Protein AF-A0AAJ1QND1-F1 (afdb_monomer_lite)

pLDDT: mean 88.72, std 10.57, range [52.81, 96.88]

Secondary structure (DSSP, 8-state):
-HHHHHHHHHHHHHHHHHHHHHHHHHHHHHHHHHHHHHHHTT-EEEEEETTEEEEEETTS-EEEEES----

Radius of gyration: 19.08 Å; chains: 1; bounding box: 33×48×38 Å

Structure (mmCIF, N/CA/C/O backbone):
data_AF-A0AAJ1QND1-F1
#
_entry.id   AF-A0AAJ1QND1-F1
#
loop_
_atom_site.group_PDB
_atom_site.id
_atom_site.type_symbol
_atom_site.label_atom_id
_atom_site.label_alt_id
_atom_site.label_comp_id
_atom_site.label_asym_id
_atom_site.label_entity_id
_atom_site.label_seq_id
_atom_site.pdbx_PDB_ins_code
_atom_site.Cartn_x
_atom_site.Cartn_y
_atom_site.Cartn_z
_atom_site.occupancy
_atom_site.B_iso_or_equiv
_atom_site.auth_seq_id
_atom_site.auth_comp_id
_atom_site.auth_asym_id
_atom_site.auth_atom_id
_atom_site.pdbx_PDB_model_num
ATOM 1 N N . MET A 1 1 ? -17.238 32.241 21.740 1.00 62.38 1 MET A N 1
ATOM 2 C CA . MET A 1 1 ? -17.012 30.865 22.243 1.00 62.38 1 MET A CA 1
ATOM 3 C C . MET A 1 1 ? -17.464 29.785 21.251 1.00 62.38 1 MET A C 1
ATOM 5 O O . MET A 1 1 ? -16.683 28.889 20.969 1.00 62.38 1 MET A O 1
ATOM 9 N N . VAL A 1 2 ? -18.666 29.870 20.654 1.00 65.12 2 VAL A N 1
ATOM 10 C CA . VAL A 1 2 ? -19.146 28.893 19.642 1.00 65.12 2 VAL A CA 1
ATOM 11 C C . VAL A 1 2 ? -18.276 28.857 18.371 1.00 65.12 2 VAL A C 1
ATOM 13 O O . VAL A 1 2 ? -18.003 27.779 17.846 1.00 65.12 2 VAL A O 1
ATOM 16 N N . ASP A 1 3 ? -17.784 30.006 17.899 1.00 78.81 3 ASP A N 1
ATOM 17 C CA . ASP A 1 3 ? -16.955 30.071 16.682 1.00 78.81 3 ASP A CA 1
ATOM 18 C C . ASP A 1 3 ? -15.546 29.498 16.860 1.00 78.81 3 ASP A C 1
ATOM 20 O O . ASP A 1 3 ? -14.972 28.936 15.928 1.00 78.81 3 ASP A O 1
ATOM 24 N N . GLU A 1 4 ? -15.006 29.566 18.074 1.00 85.56 4 GLU A N 1
ATOM 25 C CA . GLU A 1 4 ? -13.702 28.995 18.405 1.00 85.56 4 GLU A CA 1
ATOM 26 C C . GLU A 1 4 ? -13.756 27.464 18.414 1.00 85.56 4 GLU A C 1
ATOM 28 O O . GLU A 1 4 ? -12.920 26.807 17.796 1.00 85.56 4 GLU A O 1
ATOM 33 N N . ILE A 1 5 ? -14.818 26.887 18.987 1.00 91.31 5 ILE A N 1
ATOM 34 C CA . ILE A 1 5 ? -15.059 25.437 18.963 1.00 91.31 5 ILE A CA 1
ATOM 35 C C . ILE A 1 5 ? -15.216 24.935 17.519 1.00 91.31 5 ILE A C 1
ATOM 37 O O . ILE A 1 5 ? -14.610 23.926 17.149 1.00 91.31 5 ILE A O 1
ATOM 41 N N . LYS A 1 6 ? -15.971 25.654 16.676 1.00 91.81 6 LYS A N 1
ATOM 42 C CA . LYS A 1 6 ? -16.116 25.322 15.246 1.00 91.81 6 LYS A CA 1
ATOM 43 C C . LYS A 1 6 ? -14.776 25.382 14.508 1.00 91.81 6 LYS A C 1
ATOM 45 O O . LYS A 1 6 ? -14.478 24.493 13.707 1.00 91.81 6 LYS A O 1
ATOM 50 N N . ARG A 1 7 ? -13.948 26.392 14.792 1.00 90.44 7 ARG A N 1
ATOM 51 C CA . ARG A 1 7 ? -12.610 26.536 14.200 1.00 90.44 7 ARG A CA 1
ATOM 52 C C . ARG A 1 7 ? -11.692 25.379 14.592 1.00 90.44 7 ARG A C 1
ATOM 54 O O . ARG A 1 7 ? -11.004 24.838 13.727 1.00 90.44 7 ARG A O 1
ATOM 61 N N . GLU A 1 8 ? -11.709 24.962 15.853 1.00 93.31 8 GLU A N 1
ATOM 62 C CA . GLU A 1 8 ? -10.910 23.826 16.326 1.00 93.31 8 GLU A CA 1
ATOM 63 C C . GLU A 1 8 ? -11.382 22.488 15.738 1.00 93.31 8 GLU A C 1
ATOM 65 O O . GLU A 1 8 ? -10.561 21.663 15.327 1.00 93.31 8 GLU A O 1
ATOM 70 N N . GLN A 1 9 ? -12.695 22.280 15.601 1.00 94.50 9 GLN A N 1
ATOM 71 C CA . GLN A 1 9 ? -13.242 21.110 14.902 1.00 94.50 9 GLN A CA 1
ATOM 72 C C . GLN A 1 9 ? -12.827 21.076 13.425 1.00 94.50 9 GLN A C 1
ATOM 74 O O . GLN A 1 9 ? -12.428 20.025 12.918 1.00 94.50 9 GLN A O 1
ATOM 79 N N . TRP A 1 10 ? -12.864 22.224 12.742 1.00 94.44 10 TRP A N 1
ATOM 80 C CA . TRP A 1 10 ? -12.414 22.330 11.356 1.00 94.44 10 TRP A CA 1
ATOM 81 C C . TRP A 1 10 ? -10.924 21.999 11.215 1.00 94.44 10 TRP A C 1
ATOM 83 O O . TRP A 1 10 ? -10.566 21.169 10.379 1.00 94.44 10 TRP A O 1
ATOM 93 N N . LYS A 1 11 ? -10.062 22.559 12.076 1.00 94.12 11 LYS A N 1
ATOM 94 C CA . LYS A 1 11 ? -8.621 22.250 12.078 1.00 94.12 11 LYS A CA 1
ATOM 95 C C . LYS A 1 11 ? -8.362 20.757 12.267 1.00 94.12 11 LYS A C 1
ATOM 97 O O . LYS A 1 11 ? -7.578 20.179 11.516 1.00 94.12 11 LYS A O 1
ATOM 102 N N . LYS A 1 12 ? -9.045 20.116 13.224 1.00 96.19 12 LYS A N 1
ATOM 103 C CA . LYS A 1 12 ? -8.934 18.664 13.449 1.00 96.19 12 LYS A CA 1
ATOM 104 C C . LYS A 1 12 ? -9.285 17.871 12.192 1.00 96.19 12 LYS A C 1
ATOM 106 O O . LYS A 1 12 ? -8.519 16.992 11.808 1.00 96.19 12 LYS A O 1
ATOM 111 N N . LYS A 1 13 ? -10.380 18.229 11.514 1.00 96.25 13 LYS A N 1
ATOM 112 C CA . LYS A 1 13 ? -10.810 17.577 10.268 1.00 96.25 13 LYS A CA 1
ATOM 113 C C . LYS A 1 13 ? -9.797 17.756 9.133 1.00 96.25 13 LYS A C 1
ATOM 115 O O . LYS A 1 13 ? -9.513 16.805 8.412 1.00 96.25 13 LYS A O 1
ATOM 120 N N . VAL A 1 14 ? -9.225 18.952 8.986 1.00 95.50 14 VAL A N 1
ATOM 121 C CA . VAL A 1 14 ? -8.177 19.220 7.987 1.00 95.50 14 VAL A CA 1
ATOM 122 C C . VAL A 1 14 ? -6.936 18.373 8.264 1.00 95.50 14 VAL A C 1
ATOM 124 O O . VAL A 1 14 ? -6.440 17.706 7.360 1.00 95.50 14 VAL A O 1
ATOM 127 N N . ILE A 1 15 ? -6.469 18.344 9.514 1.00 95.75 15 ILE A N 1
ATOM 128 C CA . ILE A 1 15 ? -5.308 17.538 9.915 1.00 95.75 15 ILE A CA 1
ATOM 129 C C . ILE A 1 15 ? -5.572 16.047 9.677 1.00 95.75 15 ILE A C 1
ATOM 131 O O . ILE A 1 15 ? -4.697 15.343 9.179 1.00 95.75 15 ILE A O 1
ATOM 135 N N . GLU A 1 16 ? -6.766 15.553 10.003 1.00 96.88 16 GLU A N 1
ATOM 136 C CA . GLU A 1 16 ? -7.137 14.159 9.754 1.00 96.88 16 GLU A CA 1
ATOM 137 C C . GLU A 1 16 ? -7.121 13.824 8.256 1.00 96.88 16 GLU A C 1
ATOM 139 O O . GLU A 1 16 ? -6.560 12.801 7.862 1.00 96.88 16 GLU A O 1
ATOM 144 N N . ASN A 1 17 ? -7.660 14.705 7.411 1.00 96.44 17 ASN A N 1
ATOM 145 C CA . ASN A 1 17 ? -7.623 14.530 5.961 1.00 96.44 17 ASN A CA 1
ATOM 146 C C . ASN A 1 17 ? -6.186 14.510 5.427 1.00 96.44 17 ASN A C 1
ATOM 148 O O . ASN A 1 17 ? -5.840 13.617 4.658 1.00 96.44 17 ASN A O 1
ATOM 152 N N . LEU A 1 18 ? -5.330 15.431 5.881 1.00 96.31 18 LEU A N 1
ATOM 153 C CA . LEU A 1 18 ? -3.915 15.455 5.497 1.00 96.31 18 LEU A CA 1
ATOM 154 C C . LEU A 1 18 ? -3.196 14.162 5.901 1.00 96.31 18 LEU A C 1
ATOM 156 O O . LEU A 1 18 ? -2.435 13.611 5.109 1.00 96.31 18 LEU A O 1
ATOM 160 N N . LYS A 1 19 ? -3.476 13.632 7.099 1.00 96.31 19 LYS A N 1
ATOM 161 C CA . LYS A 1 19 ? -2.937 12.337 7.545 1.00 96.31 19 LYS A CA 1
ATOM 162 C C . LYS A 1 19 ? -3.412 11.190 6.654 1.00 96.31 19 LYS A C 1
ATOM 164 O O . LYS A 1 19 ? -2.601 10.353 6.269 1.00 96.31 19 LYS A O 1
ATOM 169 N N . ARG A 1 20 ? -4.702 11.150 6.301 1.00 95.88 20 ARG A N 1
ATOM 170 C CA . ARG A 1 20 ? -5.256 10.124 5.400 1.00 95.88 20 ARG A CA 1
ATOM 171 C C . ARG A 1 20 ? -4.594 10.167 4.022 1.00 95.88 20 ARG A C 1
ATOM 173 O O . ARG A 1 20 ? -4.228 9.115 3.506 1.00 95.88 20 ARG A O 1
ATOM 180 N N . GLU A 1 21 ? -4.402 11.353 3.451 1.00 96.50 21 GLU A N 1
ATOM 181 C CA . GLU A 1 21 ? -3.720 11.512 2.159 1.00 96.50 21 GLU A CA 1
ATOM 182 C C . GLU A 1 21 ? -2.240 11.117 2.234 1.00 96.50 21 GLU A C 1
ATOM 184 O O . GLU A 1 21 ? -1.754 10.389 1.369 1.00 96.50 21 GLU A O 1
ATOM 189 N N . ALA A 1 22 ? -1.536 11.491 3.306 1.00 96.06 22 ALA A N 1
ATOM 190 C CA . ALA A 1 22 ? -0.154 11.063 3.520 1.00 96.06 22 ALA A CA 1
ATOM 191 C C . ALA A 1 22 ? -0.030 9.530 3.576 1.00 96.06 22 ALA A C 1
ATOM 193 O O . ALA A 1 22 ? 0.838 8.956 2.919 1.00 96.06 22 ALA A O 1
ATOM 194 N N . VAL A 1 23 ? -0.934 8.855 4.293 1.00 95.88 23 VAL A N 1
ATOM 195 C CA . VAL A 1 23 ? -0.964 7.385 4.359 1.00 95.88 23 VAL A CA 1
ATOM 196 C C . VAL A 1 23 ? -1.236 6.770 2.982 1.00 95.88 23 VAL A C 1
ATOM 198 O O . VAL A 1 23 ? -0.543 5.829 2.596 1.00 95.88 23 VAL A O 1
ATOM 201 N N . LYS A 1 24 ? -2.185 7.310 2.203 1.00 95.31 24 LYS A N 1
ATOM 202 C CA . LYS A 1 24 ? -2.447 6.842 0.829 1.00 95.31 24 LYS A CA 1
ATOM 203 C C . LYS A 1 24 ? -1.211 6.962 -0.064 1.00 95.31 24 LYS A C 1
ATOM 205 O O . LYS A 1 24 ? -0.898 6.015 -0.783 1.00 95.31 24 LYS A O 1
ATOM 210 N N . ASN A 1 25 ? -0.494 8.082 0.016 1.00 95.81 25 ASN A N 1
ATOM 211 C CA . ASN A 1 25 ? 0.722 8.305 -0.767 1.00 95.81 25 ASN A CA 1
ATOM 212 C C . ASN A 1 25 ? 1.828 7.312 -0.394 1.00 95.81 25 ASN A C 1
ATOM 214 O O . ASN A 1 25 ? 2.447 6.727 -1.281 1.00 95.81 25 ASN A O 1
ATOM 218 N N . ILE A 1 26 ? 2.032 7.060 0.903 1.00 96.31 26 ILE A N 1
ATOM 219 C CA . ILE A 1 26 ? 3.004 6.063 1.374 1.00 96.31 26 ILE A CA 1
ATOM 220 C C . ILE A 1 26 ? 2.646 4.670 0.846 1.00 96.31 26 ILE A C 1
ATOM 222 O O . ILE A 1 26 ? 3.520 3.973 0.331 1.00 96.31 26 ILE A O 1
ATOM 226 N N . ILE A 1 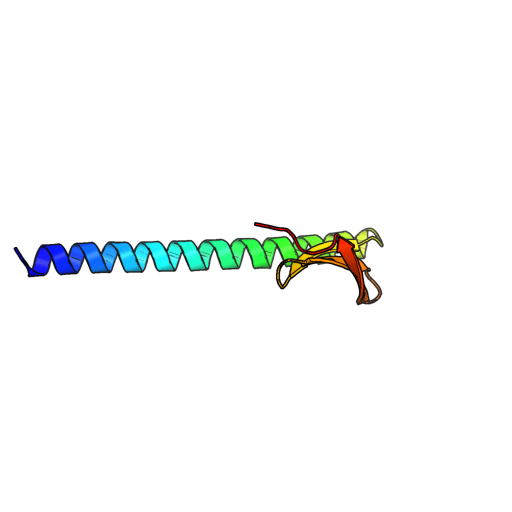27 ? 1.371 4.269 0.924 1.00 93.44 27 ILE A N 1
ATOM 227 C CA . ILE A 1 27 ? 0.903 2.973 0.408 1.00 93.44 27 ILE A CA 1
ATOM 228 C C . ILE A 1 27 ? 1.152 2.859 -1.103 1.00 93.44 27 ILE A C 1
ATOM 230 O O . ILE A 1 27 ? 1.625 1.818 -1.559 1.00 93.44 27 ILE A O 1
ATOM 234 N N . ALA A 1 28 ? 0.866 3.914 -1.873 1.00 93.75 28 ALA A N 1
ATOM 235 C CA . ALA A 1 28 ? 1.076 3.927 -3.319 1.00 93.75 28 ALA A CA 1
ATOM 236 C C . ALA A 1 28 ? 2.560 3.763 -3.682 1.00 93.75 28 ALA A C 1
ATOM 238 O O . ALA A 1 28 ? 2.909 2.825 -4.399 1.00 93.75 28 ALA A O 1
ATOM 239 N N . ILE A 1 29 ? 3.432 4.598 -3.107 1.00 96.75 29 ILE A N 1
ATOM 240 C CA . ILE A 1 29 ? 4.882 4.565 -3.355 1.00 96.75 29 ILE A CA 1
ATOM 241 C C . ILE A 1 29 ? 5.470 3.210 -2.945 1.00 96.75 29 ILE A C 1
ATOM 243 O O . ILE A 1 29 ? 6.217 2.596 -3.705 1.00 96.75 29 ILE A O 1
ATOM 247 N N . THR A 1 30 ? 5.091 2.700 -1.770 1.00 95.75 30 THR A N 1
ATOM 248 C CA . THR A 1 30 ? 5.551 1.390 -1.280 1.00 95.75 30 THR A CA 1
ATOM 249 C C . THR A 1 30 ? 5.105 0.264 -2.213 1.00 95.75 30 THR A C 1
ATOM 251 O O . THR A 1 30 ? 5.885 -0.635 -2.528 1.00 95.75 30 THR A O 1
ATOM 254 N N . GLY A 1 31 ? 3.860 0.318 -2.692 1.00 93.19 31 GLY A N 1
ATOM 255 C CA . GLY A 1 31 ? 3.328 -0.647 -3.650 1.00 93.19 31 GLY A CA 1
ATOM 256 C C . GLY A 1 31 ? 4.056 -0.617 -4.994 1.00 93.19 31 GLY A C 1
ATOM 257 O O . GLY A 1 31 ? 4.296 -1.676 -5.573 1.00 93.19 31 GLY A O 1
ATOM 258 N N . ASP A 1 32 ? 4.431 0.563 -5.482 1.00 94.06 32 ASP A N 1
ATOM 259 C CA . ASP A 1 32 ? 5.188 0.711 -6.727 1.00 94.06 32 ASP A CA 1
ATOM 260 C C . ASP A 1 32 ? 6.616 0.181 -6.595 1.00 94.06 32 ASP A C 1
ATOM 262 O O . ASP A 1 32 ? 7.057 -0.595 -7.446 1.00 94.06 32 ASP A O 1
ATOM 266 N N . LEU A 1 33 ? 7.298 0.490 -5.491 1.00 95.31 33 LEU A N 1
ATOM 267 C CA . LEU A 1 33 ? 8.618 -0.067 -5.190 1.00 95.31 33 LEU A CA 1
ATOM 268 C C . LEU A 1 33 ? 8.578 -1.598 -5.100 1.00 95.31 33 LEU A C 1
ATOM 270 O O . LEU A 1 33 ? 9.401 -2.269 -5.718 1.00 95.31 33 LEU A O 1
ATOM 274 N N . ALA A 1 34 ? 7.573 -2.165 -4.425 1.00 93.50 34 ALA A N 1
ATOM 275 C CA . ALA A 1 34 ? 7.409 -3.615 -4.327 1.00 93.50 34 ALA A CA 1
ATOM 276 C C . ALA A 1 34 ? 7.155 -4.287 -5.691 1.00 93.50 34 ALA A C 1
ATOM 278 O O . ALA A 1 34 ? 7.549 -5.435 -5.903 1.00 93.50 34 ALA A O 1
ATOM 279 N N . ARG A 1 35 ? 6.497 -3.598 -6.634 1.00 92.50 35 ARG A N 1
ATOM 280 C CA . ARG A 1 35 ? 6.301 -4.099 -8.007 1.00 92.50 35 ARG A CA 1
ATOM 281 C C . ARG A 1 35 ? 7.592 -4.048 -8.815 1.00 92.50 35 ARG A C 1
ATOM 283 O O . ARG A 1 35 ? 7.856 -4.978 -9.576 1.00 92.50 35 ARG A O 1
ATOM 290 N N . LEU A 1 36 ? 8.363 -2.971 -8.674 1.00 93.81 36 LEU A N 1
ATOM 291 C CA . LEU A 1 36 ? 9.656 -2.819 -9.338 1.00 93.81 36 LEU A CA 1
ATOM 292 C C . LEU A 1 36 ? 10.636 -3.889 -8.860 1.00 93.81 36 LEU A C 1
ATOM 294 O O . LEU A 1 36 ? 11.195 -4.602 -9.692 1.00 93.81 36 LEU A O 1
ATOM 298 N N . ASP A 1 37 ? 10.762 -4.065 -7.546 1.00 92.81 37 ASP A N 1
ATOM 299 C CA . ASP A 1 37 ? 11.621 -5.089 -6.951 1.00 92.81 37 ASP A CA 1
ATOM 300 C C . ASP A 1 37 ? 11.203 -6.501 -7.389 1.00 92.81 37 ASP A C 1
ATOM 302 O O . ASP A 1 37 ? 12.025 -7.284 -7.869 1.00 92.81 37 ASP A O 1
ATOM 306 N N . ALA A 1 38 ? 9.896 -6.795 -7.372 1.00 92.88 38 ALA A N 1
ATOM 307 C CA . ALA A 1 38 ? 9.393 -8.080 -7.844 1.00 92.88 38 ALA A CA 1
ATOM 308 C C . ALA A 1 38 ? 9.718 -8.342 -9.325 1.00 92.88 38 ALA A C 1
ATOM 310 O O . ALA A 1 38 ? 9.969 -9.487 -9.704 1.00 92.88 38 ALA A O 1
ATOM 311 N N . LYS A 1 39 ? 9.724 -7.295 -10.161 1.00 91.62 39 LYS A N 1
ATOM 312 C CA . LYS A 1 39 ? 10.087 -7.386 -11.581 1.00 91.62 39 LYS A CA 1
ATOM 313 C C . LYS A 1 39 ? 11.578 -7.645 -11.774 1.00 91.62 39 LYS A C 1
ATOM 315 O O . LYS A 1 39 ? 11.916 -8.514 -12.573 1.00 91.62 39 LYS A O 1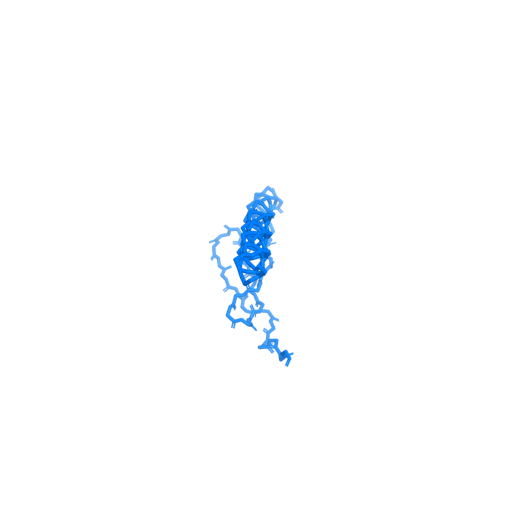
ATOM 320 N N . VAL A 1 40 ? 12.440 -6.926 -11.054 1.00 94.31 40 VAL A N 1
ATOM 321 C CA . VAL A 1 40 ? 13.902 -7.106 -11.120 1.00 94.31 40 VAL A CA 1
ATOM 322 C C . VAL A 1 40 ? 14.298 -8.514 -10.674 1.00 94.31 40 VAL A C 1
ATOM 324 O O . VAL A 1 40 ? 15.112 -9.156 -11.330 1.00 94.31 40 VAL A O 1
ATOM 327 N N . ASN A 1 41 ? 13.656 -9.027 -9.624 1.00 94.12 41 ASN A N 1
ATOM 328 C CA . ASN A 1 41 ? 13.971 -10.329 -9.033 1.00 94.12 41 ASN A CA 1
ATOM 329 C C . ASN A 1 41 ? 13.136 -11.497 -9.600 1.00 94.12 41 ASN A C 1
ATOM 331 O O . ASN A 1 41 ? 13.159 -12.592 -9.041 1.00 94.12 41 ASN A O 1
ATOM 335 N N . ASN A 1 42 ? 12.369 -11.279 -10.678 1.00 91.75 42 ASN A N 1
ATOM 336 C CA . ASN A 1 42 ? 11.463 -12.261 -11.296 1.00 91.75 42 ASN A CA 1
ATOM 337 C C . ASN A 1 42 ? 10.598 -13.053 -10.287 1.00 9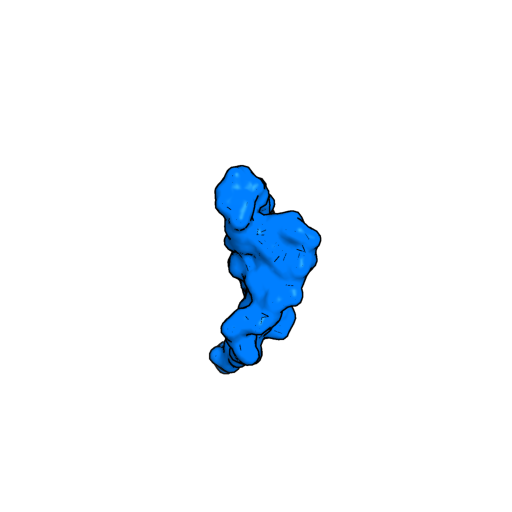1.75 42 ASN A C 1
ATOM 339 O O . ASN A 1 42 ? 10.489 -14.279 -10.343 1.00 91.75 42 ASN A O 1
ATOM 343 N N . THR A 1 43 ? 9.989 -12.342 -9.339 1.00 92.44 43 THR A N 1
ATOM 344 C CA . THR A 1 43 ? 9.209 -12.926 -8.240 1.00 92.44 43 THR A CA 1
ATOM 345 C C . THR A 1 43 ? 7.754 -12.433 -8.264 1.00 92.44 43 THR A C 1
ATOM 347 O O . THR A 1 43 ? 7.123 -12.362 -9.320 1.00 92.44 43 THR A O 1
ATOM 350 N N . TYR A 1 44 ? 7.145 -12.170 -7.114 1.00 92.81 44 TYR A N 1
ATOM 351 C CA .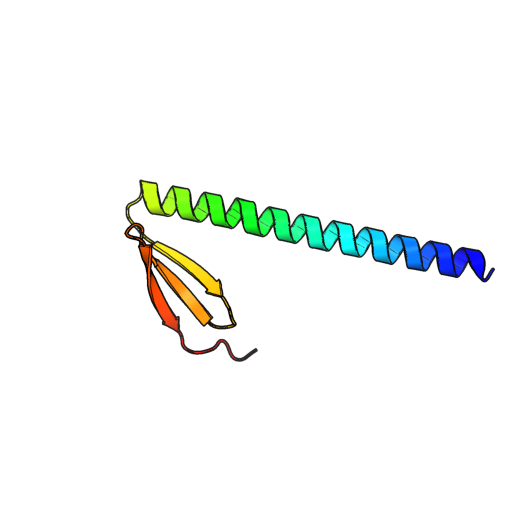 TYR A 1 44 ? 5.749 -11.775 -6.991 1.00 92.81 44 TYR A CA 1
ATOM 352 C C . TYR A 1 44 ? 5.556 -10.698 -5.926 1.00 92.81 44 TYR A C 1
ATOM 354 O O . TYR A 1 44 ? 6.320 -10.595 -4.972 1.00 92.81 44 TYR A O 1
ATOM 362 N N . THR A 1 45 ? 4.471 -9.941 -6.051 1.00 94.00 45 THR A N 1
ATOM 363 C CA . THR A 1 45 ? 3.996 -9.014 -5.019 1.00 94.00 45 THR A CA 1
ATOM 364 C C . THR A 1 45 ? 2.785 -9.621 -4.315 1.00 94.00 45 THR A C 1
ATOM 366 O O . THR A 1 45 ? 1.922 -10.211 -4.969 1.00 94.00 45 THR A O 1
ATOM 369 N N . VAL A 1 46 ? 2.687 -9.458 -2.995 1.00 91.81 46 VAL A N 1
ATOM 370 C CA . VAL A 1 46 ? 1.488 -9.808 -2.218 1.00 91.81 46 VAL A CA 1
ATOM 371 C C . VAL A 1 46 ? 0.840 -8.540 -1.684 1.00 91.81 46 VAL A C 1
ATOM 373 O O . VAL A 1 46 ? 1.526 -7.683 -1.138 1.00 91.81 46 VAL A O 1
ATOM 376 N N . TYR A 1 47 ? -0.474 -8.409 -1.841 1.00 91.06 47 TYR A N 1
ATOM 377 C CA . TYR A 1 47 ? -1.237 -7.279 -1.311 1.00 91.06 47 TYR A CA 1
ATOM 378 C C . TYR A 1 47 ? -2.669 -7.687 -0.964 1.00 91.06 47 TYR A C 1
ATOM 380 O O . TYR A 1 47 ? -3.178 -8.702 -1.442 1.00 91.06 47 TYR A O 1
ATOM 388 N N . ILE A 1 48 ? -3.331 -6.881 -0.134 1.00 89.62 48 ILE A N 1
ATOM 389 C CA . ILE A 1 48 ? -4.744 -7.063 0.203 1.00 89.62 48 ILE A CA 1
ATOM 390 C C . ILE A 1 48 ? -5.593 -6.249 -0.770 1.00 89.62 48 ILE A C 1
ATOM 392 O O . ILE A 1 48 ? -5.332 -5.069 -1.005 1.00 89.62 48 ILE A O 1
ATOM 396 N N . LYS A 1 49 ? -6.628 -6.875 -1.323 1.00 87.81 49 LYS A N 1
ATOM 397 C CA . LYS A 1 49 ? -7.664 -6.213 -2.114 1.00 87.81 49 LYS A CA 1
ATOM 398 C C . LYS A 1 49 ? -9.004 -6.865 -1.799 1.00 87.81 49 LYS A C 1
ATOM 400 O O . LYS A 1 49 ? -9.098 -8.089 -1.789 1.00 87.81 49 LYS A O 1
ATOM 405 N N . ASP A 1 50 ? -10.019 -6.056 -1.512 1.00 88.19 50 ASP A N 1
ATOM 406 C CA . ASP A 1 50 ? -11.382 -6.523 -1.216 1.00 88.19 50 ASP A CA 1
ATOM 407 C C . ASP A 1 50 ? -11.428 -7.584 -0.091 1.00 88.19 50 ASP A C 1
ATOM 409 O O . ASP A 1 50 ? -12.131 -8.592 -0.177 1.00 88.19 50 ASP A O 1
ATOM 413 N N . GLY A 1 51 ? -10.603 -7.396 0.949 1.00 86.94 51 GLY A N 1
ATOM 414 C CA . GLY A 1 51 ? -10.485 -8.323 2.085 1.00 86.94 51 GLY A CA 1
ATOM 415 C C . GLY A 1 51 ? -9.816 -9.665 1.756 1.00 86.94 51 GLY A C 1
ATOM 416 O O . GLY A 1 51 ? -9.876 -10.603 2.554 1.00 86.94 51 GLY A O 1
ATOM 417 N N . ARG A 1 52 ? -9.194 -9.792 0.579 1.00 87.31 52 ARG A N 1
ATOM 418 C CA . ARG A 1 52 ? -8.510 -11.007 0.120 1.00 87.31 52 ARG A CA 1
ATOM 419 C C . ARG A 1 52 ? -7.035 -10.737 -0.107 1.00 87.31 52 ARG A C 1
ATOM 421 O O . ARG A 1 52 ? -6.657 -9.686 -0.620 1.00 87.31 52 ARG A O 1
ATOM 428 N N . MET A 1 53 ? -6.209 -11.720 0.227 1.00 90.56 53 MET A N 1
ATOM 429 C CA . MET A 1 53 ? -4.782 -11.671 -0.059 1.00 90.56 53 MET A CA 1
ATOM 430 C C . MET A 1 53 ? -4.526 -12.136 -1.496 1.00 90.56 53 MET A C 1
ATOM 432 O O . MET A 1 53 ? -4.859 -13.266 -1.863 1.00 90.56 53 MET A O 1
ATOM 436 N N . ILE A 1 54 ? -3.940 -11.262 -2.311 1.00 91.50 54 ILE A N 1
ATOM 437 C CA . ILE A 1 54 ? -3.635 -11.501 -3.722 1.00 91.50 54 ILE A CA 1
ATOM 438 C C . ILE A 1 54 ? -2.122 -11.571 -3.903 1.00 91.50 54 ILE A C 1
ATOM 440 O O . ILE A 1 54 ? -1.405 -10.639 -3.552 1.00 91.50 54 ILE A O 1
ATOM 444 N N . LYS A 1 55 ? -1.654 -12.656 -4.518 1.00 92.75 55 LYS A N 1
ATOM 445 C CA . LYS A 1 55 ? -0.307 -12.820 -5.065 1.00 92.75 55 LYS A CA 1
ATOM 446 C C . LYS A 1 55 ? -0.334 -12.484 -6.552 1.00 92.75 55 LYS A C 1
ATOM 448 O O . LYS A 1 55 ? -0.992 -13.184 -7.320 1.00 92.75 55 LYS A O 1
ATOM 453 N N . LYS A 1 56 ? 0.387 -11.446 -6.971 1.00 92.19 56 LYS A N 1
ATOM 454 C CA . LYS A 1 56 ? 0.549 -11.056 -8.378 1.00 92.19 56 LYS A CA 1
ATOM 455 C C . LYS A 1 56 ? 1.964 -11.369 -8.851 1.00 92.19 56 LYS A C 1
ATOM 457 O O . LYS A 1 56 ? 2.928 -10.847 -8.301 1.00 92.19 56 LYS A O 1
ATOM 462 N N . GLN A 1 57 ? 2.073 -12.219 -9.864 1.00 90.56 57 GLN A N 1
ATOM 463 C CA . GLN A 1 57 ? 3.334 -12.552 -10.529 1.00 90.56 57 GLN A CA 1
ATOM 464 C C . GLN A 1 57 ? 3.737 -11.460 -11.535 1.00 90.56 57 GLN A C 1
ATOM 466 O O . GLN A 1 57 ? 2.889 -10.693 -12.003 1.00 90.56 57 GLN A O 1
ATOM 471 N N . THR A 1 58 ? 5.017 -11.418 -11.914 1.00 86.81 58 THR A N 1
ATOM 472 C CA . THR A 1 58 ? 5.565 -10.487 -12.924 1.00 86.81 58 THR A CA 1
ATOM 473 C C . THR A 1 58 ? 4.893 -10.594 -14.293 1.00 86.81 58 THR A C 1
ATOM 475 O O . THR A 1 58 ? 4.713 -9.582 -14.964 1.00 86.81 58 THR A O 1
ATOM 478 N N . ASN A 1 59 ? 4.448 -11.793 -14.678 1.00 85.06 59 ASN A N 1
ATOM 479 C CA . ASN A 1 59 ? 3.690 -12.055 -15.910 1.00 85.06 59 ASN A CA 1
ATOM 480 C C . ASN A 1 59 ? 2.231 -11.549 -15.871 1.00 85.06 59 ASN A C 1
ATOM 482 O O . ASN A 1 59 ? 1.478 -11.757 -16.817 1.00 85.06 59 ASN A O 1
ATOM 486 N N . GLY A 1 60 ? 1.805 -10.921 -14.770 1.00 82.25 60 GLY A N 1
ATOM 487 C CA . GLY A 1 60 ? 0.451 -10.401 -14.595 1.00 82.25 60 GLY A CA 1
ATOM 488 C C . GLY A 1 60 ? -0.560 -11.404 -14.034 1.00 82.25 60 GLY A C 1
ATOM 489 O O . GLY A 1 60 ? -1.679 -10.997 -13.716 1.00 82.25 60 GLY A O 1
ATOM 490 N N . LYS A 1 61 ? -0.191 -12.679 -13.837 1.00 89.38 61 LYS A N 1
ATOM 491 C CA . LYS A 1 61 ? -1.069 -13.685 -13.225 1.00 89.38 61 LYS A CA 1
ATOM 492 C C . LYS A 1 61 ? -1.322 -13.351 -11.754 1.00 89.38 61 LYS A C 1
ATOM 494 O O . LYS A 1 61 ? -0.386 -13.235 -10.961 1.00 89.38 61 LYS A O 1
ATOM 499 N N . CYS A 1 62 ? -2.595 -13.255 -11.383 1.00 88.69 62 CYS A N 1
ATOM 500 C CA . CYS A 1 62 ? -3.039 -13.040 -10.008 1.00 88.69 62 CYS A CA 1
ATOM 501 C C . CYS A 1 62 ? -3.610 -14.337 -9.425 1.00 88.69 62 CYS A C 1
ATOM 503 O O . CYS A 1 62 ? -4.434 -14.994 -10.059 1.00 88.69 62 CYS A O 1
ATOM 505 N N . VAL A 1 63 ? -3.196 -14.688 -8.210 1.00 88.94 63 VAL A N 1
ATOM 506 C CA . VAL A 1 63 ? -3.673 -15.860 -7.464 1.00 88.94 63 VAL A CA 1
ATOM 507 C C . VAL A 1 63 ? -4.091 -15.411 -6.068 1.00 88.94 63 VAL A C 1
ATOM 509 O O . VAL A 1 63 ? -3.355 -14.686 -5.403 1.00 88.94 63 VAL A O 1
ATOM 512 N N . VAL A 1 64 ? -5.270 -15.828 -5.613 1.00 88.69 64 VAL A N 1
ATOM 513 C CA . VAL A 1 64 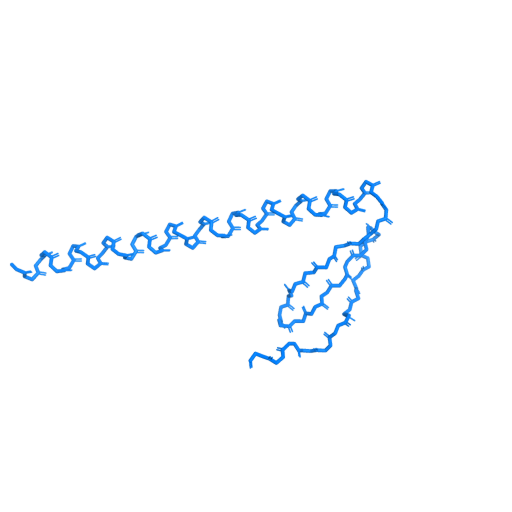? -5.693 -15.614 -4.222 1.00 88.69 64 VAL A CA 1
ATOM 514 C C . VAL A 1 64 ? -4.977 -16.645 -3.354 1.00 88.69 64 VAL A C 1
ATOM 516 O O . VAL A 1 64 ? -5.089 -17.838 -3.617 1.00 88.69 64 VAL A O 1
ATOM 519 N N . ILE A 1 65 ? -4.218 -16.187 -2.358 1.00 84.62 65 ILE A N 1
ATOM 520 C CA . ILE A 1 65 ? -3.357 -17.053 -1.527 1.00 84.62 65 ILE A CA 1
ATOM 521 C C . ILE A 1 65 ? -3.947 -17.366 -0.156 1.00 84.62 65 ILE A C 1
ATOM 523 O O . ILE A 1 65 ? -3.499 -18.311 0.481 1.00 84.62 65 ILE A O 1
ATOM 527 N N . ASN A 1 66 ? -4.963 -16.628 0.290 1.00 69.75 66 ASN A N 1
ATOM 528 C CA . ASN A 1 66 ? -5.728 -17.025 1.464 1.00 69.75 66 ASN A CA 1
ATOM 529 C C . ASN A 1 66 ? -7.162 -16.489 1.386 1.00 69.75 66 ASN A C 1
ATOM 531 O O . ASN A 1 66 ? -7.382 -15.341 0.976 1.00 69.75 66 ASN A O 1
ATOM 53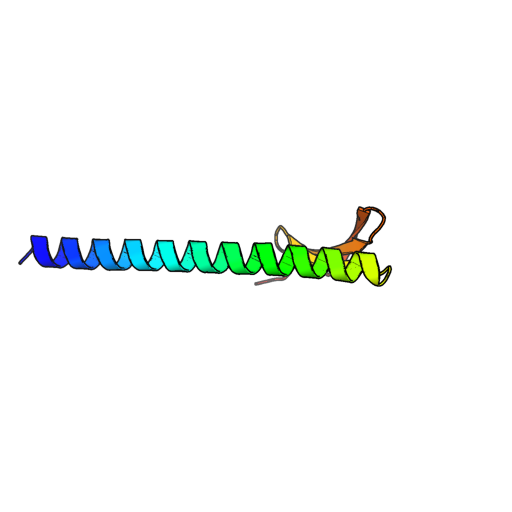5 N N . GLY A 1 67 ? -8.127 -17.347 1.728 1.00 63.25 67 GLY A N 1
ATOM 536 C CA . GLY A 1 67 ? -9.544 -17.001 1.824 1.00 63.25 67 GLY A CA 1
ATOM 537 C C . GLY A 1 67 ? -9.753 -15.876 2.835 1.00 63.25 67 GLY A C 1
ATOM 538 O O . GLY A 1 67 ? -8.957 -15.735 3.755 1.00 63.25 67 GLY A O 1
ATOM 539 N N . LYS A 1 68 ? -10.774 -15.045 2.581 1.00 58.56 68 LYS A N 1
ATOM 540 C CA . LYS A 1 68 ? -11.180 -13.839 3.332 1.00 58.56 68 LYS A CA 1
ATOM 541 C C . LYS A 1 68 ? -10.476 -13.654 4.684 1.00 58.56 68 LYS A C 1
ATOM 543 O O . LYS A 1 68 ? -10.676 -14.452 5.595 1.00 58.56 68 LYS A O 1
ATOM 548 N N . ILE A 1 69 ? -9.763 -12.539 4.830 1.00 60.69 69 ILE A N 1
ATOM 549 C CA . ILE A 1 69 ? -9.313 -12.074 6.142 1.00 60.69 69 ILE A CA 1
ATOM 550 C C . ILE A 1 69 ? -10.586 -11.742 6.935 1.00 60.69 69 ILE A C 1
ATOM 552 O O . ILE A 1 69 ? -11.272 -10.771 6.614 1.00 60.69 69 ILE A O 1
ATOM 556 N N . GLN A 1 70 ? -10.963 -12.605 7.884 1.00 57.22 70 GLN A N 1
ATOM 557 C CA . GLN A 1 70 ? -11.972 -12.274 8.888 1.00 57.22 70 GLN A CA 1
ATOM 558 C C . GLN A 1 70 ? -11.342 -11.207 9.785 1.00 57.22 70 GLN A C 1
ATOM 560 O O . GLN A 1 70 ? -10.335 -11.475 10.439 1.00 57.22 70 GLN A O 1
ATOM 565 N N . GLY A 1 71 ? -11.856 -9.982 9.675 1.00 52.81 71 GLY A N 1
ATOM 566 C CA . GLY A 1 71 ? -11.526 -8.882 10.577 1.00 52.81 71 GLY A CA 1
ATOM 567 C C . GLY A 1 71 ? -12.293 -8.994 11.881 1.00 52.81 71 GLY A C 1
ATOM 568 O O . GLY A 1 71 ? -13.387 -9.602 11.854 1.00 52.81 71 GLY A O 1
#

Foldseek 3Di:
DVVVVVVVVVVVVVVVVVVVVVVVVVVVVVQVVQLVVQLVVQHWDWDDDPQFIWTAGNVRDIDTPDPGDPD

Sequence (71 aa):
MVDEIKREQWKKKVIENLKREAVKNIIAITGDLARLDAKVNNTYTVYIKDGRMIKKQTNGKCVVINGKIQG

Organism: NCBI:txid450367